Protein AF-A0A074ZRW4-F1 (afdb_monomer_lite)

Radius of gyration: 16.08 Å; chains: 1; bounding box: 37×29×44 Å

pLDDT: mean 82.17, std 10.03, range [55.19, 93.19]

Sequence (97 aa):
MTNSGFWELWSEGLETYISTAQMQRPFHSILIPNEHTVATQMFMEILGKQSKAPLLVGESGTGKTVLVRNYLSRLRSDSSISKVYSFSSSTTAAMFQ

InterPro domains:
  IPR026983 Dynein heavy chain [PTHR22878] (5-97)
  IPR027417 P-loop containing nucleoside triphosphate hydrolase [G3DSA:3.40.50.300] (16-97)
  IPR027417 P-loop containing nucleoside triphosphate hydrolase [SSF52540] (25-78)

Foldseek 3Di:
DDPPPDDDQLVVVQDPQDDPVCVPDDPLLDDHDDSVLSVVLVVCVVCVVVVHDDDDDDDPPPCPVNSVVVSVVPDDPVPDDDDDDDDDPPDDPVVVD

Secondary structure (DSSP, 8-state):
--TT-SPPPGGGG------TTTTTS-GGG-----HHHHHHHHHHHHHHHTT--------TTSSHHHHHHHHHHHS-TTT---------TT--GGGG-

Organism: Opisthorchis viverrini (NCBI:txid6198)

Structure (mmCIF, N/CA/C/O backbone):
data_AF-A0A074ZRW4-F1
#
_entry.id   AF-A0A074ZRW4-F1
#
loop_
_atom_site.group_PDB
_atom_site.id
_atom_site.type_symbol
_atom_site.label_atom_id
_atom_site.label_alt_id
_atom_site.label_comp_id
_atom_site.label_asym_id
_atom_site.label_entity_id
_atom_site.label_seq_id
_atom_site.pdbx_PDB_ins_code
_atom_site.Cartn_x
_atom_site.Cartn_y
_atom_site.Cartn_z
_atom_site.occupancy
_atom_site.B_iso_or_equiv
_atom_site.auth_seq_id
_atom_site.auth_comp_id
_atom_site.auth_asym_id
_atom_site.auth_atom_id
_atom_site.pdbx_PDB_model_num
ATOM 1 N N . MET A 1 1 ? -12.535 2.366 11.952 1.00 58.12 1 MET A N 1
ATOM 2 C CA . MET A 1 1 ? -13.048 3.742 11.886 1.00 58.12 1 MET A CA 1
ATOM 3 C C . MET A 1 1 ? -14.513 3.728 12.231 1.00 58.12 1 MET A C 1
ATOM 5 O O . MET A 1 1 ? -15.301 3.067 11.557 1.00 58.12 1 MET A O 1
ATOM 9 N N . THR A 1 2 ? -14.843 4.348 13.349 1.00 60.50 2 THR A N 1
ATOM 10 C CA . THR A 1 2 ? -16.210 4.495 13.832 1.00 60.50 2 THR A CA 1
ATOM 11 C C . THR A 1 2 ? -16.958 5.479 12.927 1.00 60.50 2 THR A C 1
ATOM 13 O O . THR A 1 2 ? -16.404 6.482 12.487 1.00 60.50 2 THR A O 1
ATOM 16 N N . ASN A 1 3 ? -18.237 5.229 12.632 1.00 71.75 3 ASN A N 1
ATOM 17 C CA . ASN A 1 3 ? -19.079 6.153 11.849 1.00 71.75 3 ASN A CA 1
ATOM 18 C C . ASN A 1 3 ? -19.526 7.381 12.673 1.00 71.75 3 ASN A C 1
ATOM 20 O O . ASN A 1 3 ? -20.618 7.906 12.477 1.00 71.75 3 ASN A O 1
ATOM 24 N N . SER A 1 4 ? -18.713 7.809 13.640 1.00 83.44 4 SER A N 1
ATOM 25 C CA . SER A 1 4 ? -19.051 8.849 14.612 1.00 83.44 4 SER A CA 1
ATOM 26 C C . SER A 1 4 ? -18.789 10.270 14.094 1.00 83.44 4 SER A C 1
ATOM 28 O O . SER A 1 4 ? -19.297 11.229 14.666 1.00 83.44 4 SER A O 1
ATOM 30 N N . GLY A 1 5 ? -18.030 10.411 12.997 1.00 83.81 5 GLY A N 1
ATOM 31 C CA . GLY A 1 5 ? -17.680 11.705 12.399 1.00 83.81 5 GLY A CA 1
ATOM 32 C C . GLY A 1 5 ? -16.608 12.487 13.167 1.00 83.81 5 GLY A C 1
ATOM 33 O O . GLY A 1 5 ? -16.289 13.610 12.781 1.00 83.81 5 GLY A O 1
ATOM 34 N N . PHE A 1 6 ? -16.046 11.909 14.231 1.00 88.12 6 PHE A N 1
ATOM 35 C CA . PHE A 1 6 ? -14.947 12.499 14.989 1.00 88.12 6 PHE A CA 1
ATOM 36 C C . PHE A 1 6 ? -13.588 12.108 14.406 1.00 88.12 6 PHE A C 1
ATOM 38 O O . PHE A 1 6 ? -13.442 11.084 13.739 1.00 88.12 6 PHE A O 1
ATOM 45 N N . TRP A 1 7 ? -12.584 12.945 14.668 1.00 85.88 7 TRP A N 1
ATOM 46 C CA . TRP A 1 7 ? -11.196 12.632 14.349 1.00 85.88 7 TRP A CA 1
ATOM 47 C C . TRP A 1 7 ? -10.702 11.495 15.245 1.00 85.88 7 TRP A C 1
ATOM 49 O O . TRP A 1 7 ? -10.802 11.587 16.465 1.00 85.88 7 TRP A O 1
ATOM 59 N N . GLU A 1 8 ? -10.150 10.455 14.627 1.00 86.69 8 GLU A N 1
ATOM 60 C CA . GLU A 1 8 ? -9.486 9.335 15.302 1.00 86.69 8 GLU A CA 1
ATOM 61 C C . GLU A 1 8 ? -7.966 9.494 15.168 1.00 86.69 8 GLU A C 1
ATOM 63 O O . GLU A 1 8 ? -7.467 9.970 14.141 1.00 86.69 8 GLU A O 1
ATOM 68 N N . LEU A 1 9 ? -7.219 9.110 16.204 1.00 87.50 9 LEU A N 1
ATOM 69 C CA . LEU A 1 9 ? -5.758 9.174 16.178 1.00 87.50 9 LEU A CA 1
ATOM 70 C C . LEU A 1 9 ? -5.193 7.976 15.406 1.00 87.50 9 LEU A C 1
ATOM 72 O O . LEU A 1 9 ? -5.623 6.842 15.594 1.00 87.50 9 LEU A O 1
ATOM 76 N N . TRP A 1 10 ? -4.160 8.187 14.584 1.00 87.62 10 TRP A N 1
ATOM 77 C CA . TRP A 1 10 ? -3.500 7.086 13.861 1.00 87.62 10 TRP A CA 1
ATOM 78 C C . TRP A 1 10 ? -2.894 6.037 14.793 1.00 87.62 10 TRP A C 1
ATOM 80 O O . TRP A 1 10 ? -2.816 4.864 14.431 1.00 87.62 10 TRP A O 1
ATOM 90 N N . SER A 1 11 ? -2.490 6.459 15.991 1.00 85.00 11 SER A N 1
ATOM 91 C CA . SER A 1 11 ? -1.989 5.581 17.042 1.00 85.00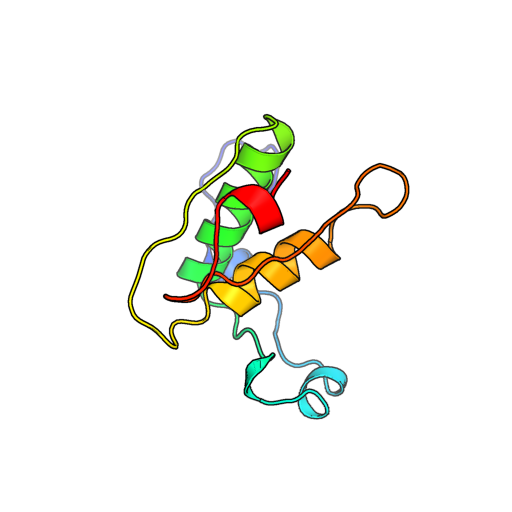 11 SER A CA 1
ATOM 92 C C . SER A 1 11 ? -3.028 4.560 17.514 1.00 85.00 11 SER A C 1
ATOM 94 O O . SER A 1 11 ? -2.645 3.462 17.903 1.00 85.00 11 SER A O 1
ATOM 96 N N . GLU A 1 12 ? -4.328 4.854 17.405 1.00 83.12 12 GLU A N 1
ATOM 97 C CA . GLU A 1 12 ? -5.408 3.901 17.715 1.00 83.12 12 GLU A CA 1
ATOM 98 C C . GLU A 1 12 ? -5.517 2.787 16.664 1.00 83.12 12 GLU A C 1
ATOM 100 O O . GLU A 1 12 ? -6.025 1.705 16.951 1.00 83.12 12 GLU A O 1
ATOM 105 N N . GLY A 1 13 ? -5.008 3.025 15.450 1.00 74.94 13 GLY A N 1
ATOM 106 C CA . GLY A 1 13 ? -4.903 2.023 14.388 1.00 74.94 13 GLY A CA 1
ATOM 107 C C . GLY A 1 13 ? -3.662 1.131 14.490 1.00 74.94 13 GLY A C 1
ATOM 108 O O . GLY A 1 13 ? -3.491 0.233 13.663 1.00 74.94 13 GLY A O 1
ATOM 109 N N . LEU A 1 14 ? -2.782 1.365 15.470 1.00 78.44 14 LEU A N 1
ATOM 110 C CA . LEU A 1 14 ? -1.634 0.501 15.729 1.00 78.44 14 LEU A CA 1
ATOM 111 C C . LEU A 1 14 ? -2.117 -0.766 16.436 1.00 78.44 14 LEU A C 1
ATOM 113 O O . LEU A 1 14 ? -2.270 -0.801 17.656 1.00 78.44 14 LEU A O 1
ATOM 117 N N . GLU A 1 15 ? -2.335 -1.837 15.675 1.00 66.75 15 GLU A N 1
ATOM 118 C CA . GLU A 1 15 ? -2.467 -3.165 16.274 1.00 66.75 15 GLU A CA 1
ATOM 119 C C . GLU A 1 15 ? -1.221 -3.461 17.119 1.00 66.75 15 GLU A C 1
ATOM 121 O O . GLU A 1 15 ? -0.091 -3.161 16.715 1.00 66.75 15 GLU A O 1
ATOM 126 N N . THR A 1 16 ? -1.404 -4.056 18.301 1.00 59.16 16 THR A N 1
ATOM 127 C CA . THR A 1 16 ? -0.285 -4.464 19.154 1.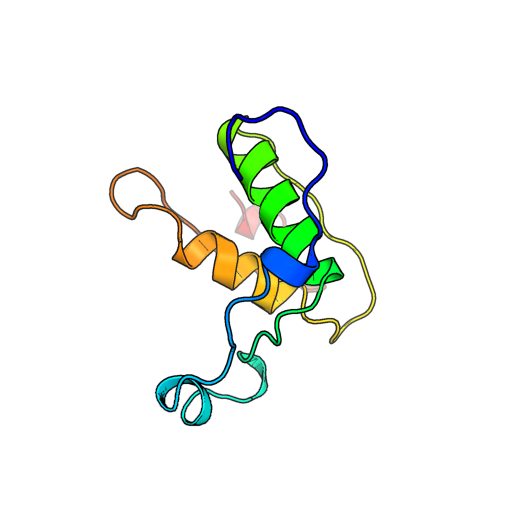00 59.16 16 THR A CA 1
ATOM 128 C C . THR A 1 16 ? 0.543 -5.504 18.396 1.00 59.16 16 THR A C 1
ATOM 130 O O . THR A 1 16 ? 0.191 -6.675 18.309 1.00 59.16 16 THR A O 1
ATOM 133 N N . TYR A 1 17 ? 1.645 -5.050 17.804 1.00 57.47 17 TYR A N 1
ATOM 134 C CA . TYR A 1 17 ? 2.391 -5.731 16.741 1.00 57.47 17 TYR A CA 1
ATOM 135 C C . TYR A 1 17 ? 3.084 -7.048 17.146 1.00 57.47 17 TYR A C 1
ATOM 137 O O . TYR A 1 17 ? 3.731 -7.715 16.337 1.00 57.47 17 TYR A O 1
ATOM 145 N N . ILE A 1 18 ? 2.970 -7.466 18.402 1.00 55.19 18 ILE A N 1
ATOM 146 C CA . ILE A 1 18 ? 3.731 -8.589 18.939 1.00 55.19 18 ILE A CA 1
ATOM 147 C C . ILE A 1 18 ? 2.924 -9.878 18.766 1.00 55.19 18 ILE A C 1
ATOM 149 O O . ILE A 1 18 ? 2.309 -10.386 19.698 1.00 55.19 18 ILE A O 1
ATOM 153 N N . SER A 1 19 ? 2.949 -10.435 17.556 1.00 56.62 19 SER A N 1
ATOM 154 C CA . SER A 1 19 ? 2.605 -11.843 17.351 1.00 56.62 19 SER A CA 1
ATOM 155 C C . SER A 1 19 ? 3.893 -12.652 17.235 1.00 56.62 19 SER A C 1
ATOM 157 O O . SER A 1 19 ? 4.723 -12.399 16.360 1.00 56.62 19 SER A O 1
ATOM 159 N N . THR A 1 20 ? 4.056 -13.656 18.096 1.00 55.84 20 THR A N 1
ATOM 160 C CA . THR A 1 20 ? 5.183 -14.609 18.091 1.00 55.84 20 THR A CA 1
ATOM 161 C C . THR A 1 20 ? 5.390 -15.289 16.730 1.00 55.84 20 THR A C 1
ATOM 163 O O . THR A 1 20 ? 6.509 -15.677 16.400 1.00 55.84 20 THR A O 1
ATOM 166 N N . ALA A 1 21 ? 4.354 -15.348 15.887 1.00 60.09 21 ALA A N 1
ATOM 167 C CA . ALA A 1 21 ? 4.425 -15.844 14.513 1.00 60.09 21 ALA A CA 1
ATOM 168 C C . ALA A 1 21 ? 5.216 -14.931 13.549 1.00 60.09 21 ALA A C 1
ATOM 170 O O . ALA A 1 21 ? 5.690 -15.399 12.514 1.00 60.09 21 ALA A O 1
ATOM 171 N N . GLN A 1 22 ? 5.379 -13.636 13.848 1.00 60.41 22 GLN A N 1
ATOM 172 C CA . GLN A 1 22 ? 6.143 -12.718 12.990 1.00 60.41 22 GLN A CA 1
ATOM 173 C C . GLN A 1 22 ? 7.659 -12.812 13.200 1.00 60.41 22 GLN A C 1
ATOM 175 O O . GLN A 1 22 ? 8.404 -12.560 12.258 1.00 60.41 22 GLN A O 1
ATOM 180 N N . MET A 1 23 ? 8.117 -13.261 14.374 1.00 63.41 23 MET A N 1
ATOM 181 C CA . MET A 1 23 ? 9.545 -13.482 14.664 1.00 63.41 23 MET A CA 1
ATOM 182 C C . MET A 1 23 ? 10.179 -14.566 13.779 1.00 63.41 23 MET A C 1
ATOM 184 O O . MET A 1 23 ? 11.390 -14.577 13.592 1.00 63.41 23 MET A O 1
ATOM 188 N N . GLN A 1 24 ? 9.368 -15.461 13.206 1.00 74.25 24 GLN A N 1
ATOM 189 C CA . GLN A 1 24 ? 9.832 -16.501 12.282 1.00 74.25 24 GLN A CA 1
ATOM 190 C C . GLN A 1 24 ? 9.925 -16.019 10.825 1.00 74.25 24 GLN A C 1
ATOM 192 O O . GLN A 1 24 ? 10.423 -16.748 9.967 1.00 74.25 24 GLN A O 1
ATOM 197 N N . ARG A 1 25 ? 9.434 -14.811 10.507 1.00 74.19 25 ARG A N 1
ATOM 198 C CA . ARG A 1 25 ? 9.479 -14.286 9.138 1.00 74.19 25 ARG A CA 1
ATOM 199 C C . ARG A 1 25 ? 10.858 -13.707 8.812 1.00 74.19 25 ARG A C 1
ATOM 201 O O . ARG A 1 25 ? 11.522 -13.163 9.693 1.00 74.19 25 ARG A O 1
ATOM 208 N N . PRO A 1 26 ? 11.274 -13.732 7.534 1.00 79.81 26 PRO A N 1
ATOM 209 C CA . PRO A 1 26 ? 12.480 -13.038 7.105 1.00 79.81 26 PRO A CA 1
ATOM 210 C C . PRO A 1 26 ? 12.413 -11.550 7.462 1.00 79.81 26 PRO A C 1
ATOM 212 O O . PRO A 1 26 ? 11.419 -10.891 7.151 1.00 79.81 26 PRO A O 1
ATOM 215 N N . PHE A 1 27 ? 13.483 -11.008 8.046 1.00 75.81 27 PHE A N 1
ATOM 216 C CA . PHE A 1 27 ? 13.541 -9.625 8.542 1.00 75.81 27 PHE A CA 1
ATOM 217 C C . PHE A 1 27 ? 13.054 -8.579 7.524 1.00 75.81 27 PHE A C 1
ATOM 219 O O . PHE A 1 27 ? 12.266 -7.700 7.844 1.00 75.81 27 PHE A O 1
ATOM 226 N N . HIS A 1 28 ? 13.437 -8.727 6.256 1.00 74.81 28 HIS A N 1
ATOM 227 C CA . HIS A 1 28 ? 13.061 -7.814 5.171 1.00 74.81 28 HIS A CA 1
ATOM 228 C C . HIS A 1 28 ? 11.560 -7.821 4.805 1.00 74.81 28 HIS A C 1
ATOM 230 O O . HIS A 1 28 ? 11.132 -7.050 3.947 1.00 74.81 28 HIS A O 1
ATOM 236 N N . SER A 1 29 ? 10.765 -8.714 5.401 1.0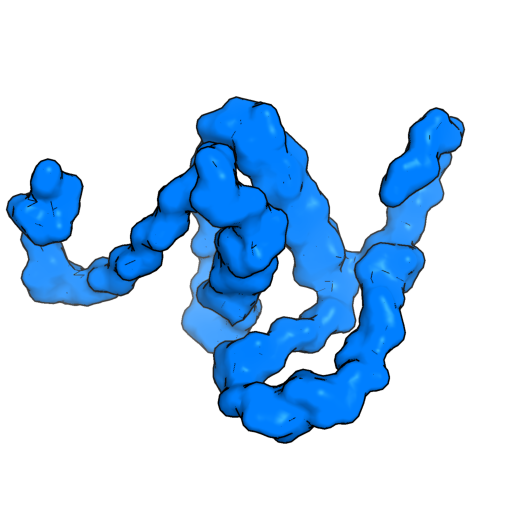0 73.50 29 SER A N 1
ATOM 237 C CA . SER A 1 29 ? 9.310 -8.819 5.212 1.00 73.50 29 SER A CA 1
ATOM 238 C C . SER A 1 29 ? 8.503 -8.310 6.413 1.00 73.50 29 SER A C 1
ATOM 240 O O . SER A 1 29 ? 7.272 -8.292 6.363 1.00 73.50 29 SER A O 1
ATOM 242 N N . ILE A 1 30 ? 9.190 -7.902 7.482 1.00 77.19 30 ILE A N 1
ATOM 243 C CA . ILE A 1 30 ? 8.608 -7.399 8.725 1.00 77.19 30 ILE A CA 1
ATOM 244 C C . ILE A 1 30 ? 8.178 -5.944 8.496 1.00 77.19 30 ILE A C 1
ATOM 246 O O . ILE A 1 30 ? 8.997 -5.084 8.176 1.00 77.19 30 ILE A O 1
ATOM 250 N N . LEU A 1 31 ? 6.876 -5.673 8.626 1.00 76.62 31 LEU A N 1
ATOM 251 C CA . LEU A 1 31 ? 6.314 -4.323 8.581 1.00 76.62 31 LEU A CA 1
ATOM 252 C C . LEU A 1 31 ? 6.037 -3.868 10.005 1.00 76.62 31 LEU A C 1
ATOM 254 O O . LEU A 1 31 ? 5.055 -4.312 10.588 1.00 76.62 31 LEU A O 1
ATOM 258 N N . ILE A 1 32 ? 6.863 -2.972 10.536 1.00 78.69 32 ILE A N 1
ATOM 259 C CA . ILE A 1 32 ? 6.609 -2.382 11.849 1.00 78.69 32 ILE A CA 1
ATOM 260 C C . ILE A 1 32 ? 5.521 -1.309 11.690 1.00 78.69 32 ILE A C 1
ATOM 262 O O . ILE A 1 32 ? 5.753 -0.335 10.966 1.00 78.69 32 ILE A O 1
ATOM 266 N N . PRO A 1 33 ? 4.351 -1.462 12.332 1.00 78.94 33 PRO A N 1
ATOM 267 C CA . PRO A 1 33 ? 3.298 -0.473 12.270 1.00 78.94 33 PRO A CA 1
ATOM 268 C C . PRO A 1 33 ? 3.727 0.772 13.048 1.00 78.94 33 PRO A C 1
ATOM 270 O O . PRO A 1 33 ? 4.148 0.717 14.201 1.00 78.94 33 PRO A O 1
ATOM 273 N N . ASN A 1 34 ? 3.618 1.906 12.376 1.00 86.00 34 ASN A N 1
ATOM 274 C CA . ASN A 1 34 ? 3.718 3.255 12.911 1.00 86.00 34 ASN A CA 1
ATOM 275 C C . ASN A 1 34 ? 2.604 4.128 12.304 1.00 86.00 34 ASN A C 1
ATOM 277 O O . ASN A 1 34 ? 1.937 3.725 11.346 1.00 86.00 34 ASN A O 1
ATOM 281 N N . GLU A 1 35 ? 2.409 5.332 12.835 1.00 88.50 35 GLU A N 1
ATOM 282 C CA . GLU A 1 35 ? 1.336 6.235 12.393 1.00 88.50 35 GLU A CA 1
ATOM 283 C C . GLU A 1 35 ? 1.367 6.502 10.878 1.00 88.50 35 GLU A C 1
ATOM 285 O O . GLU A 1 35 ? 0.330 6.476 10.215 1.00 88.50 35 GLU A O 1
ATOM 290 N N . HIS A 1 36 ? 2.562 6.657 10.295 1.00 86.75 36 HIS A N 1
ATOM 291 C CA . HIS A 1 36 ? 2.722 6.847 8.852 1.00 86.75 36 HIS A CA 1
ATOM 292 C C . HIS A 1 36 ? 2.263 5.629 8.042 1.00 86.75 36 HIS A C 1
ATOM 294 O O . HIS A 1 36 ? 1.602 5.784 7.012 1.00 86.75 36 HIS A O 1
ATOM 300 N N . THR A 1 37 ? 2.598 4.413 8.480 1.00 88.31 37 THR A N 1
ATOM 301 C CA . THR A 1 37 ? 2.163 3.181 7.806 1.00 88.31 37 THR A CA 1
ATOM 302 C C . THR A 1 37 ? 0.653 2.996 7.902 1.00 88.31 37 THR A C 1
ATOM 304 O O . THR A 1 37 ? 0.048 2.671 6.883 1.00 88.31 37 THR A O 1
ATOM 307 N N . VAL A 1 38 ? 0.042 3.303 9.054 1.00 88.88 38 VAL A N 1
ATOM 308 C CA . VAL A 1 38 ? -1.416 3.248 9.249 1.00 88.88 38 VAL A CA 1
ATOM 309 C C . VAL A 1 38 ? -2.110 4.215 8.289 1.00 88.88 38 VAL A C 1
ATOM 311 O O . VAL A 1 38 ? -2.992 3.807 7.531 1.00 88.88 38 VAL A O 1
ATOM 314 N N . ALA A 1 39 ? -1.658 5.471 8.241 1.00 90.62 39 ALA A N 1
ATOM 315 C CA . ALA A 1 39 ? -2.206 6.473 7.330 1.00 90.62 39 ALA A CA 1
ATOM 316 C C . ALA A 1 39 ? -2.047 6.059 5.854 1.00 90.62 39 ALA A C 1
ATOM 318 O O . ALA A 1 39 ? -2.987 6.159 5.065 1.00 90.62 39 ALA A O 1
ATOM 319 N N . THR A 1 40 ? -0.877 5.532 5.477 1.00 92.19 40 THR A N 1
ATOM 320 C CA . THR A 1 40 ? -0.600 5.090 4.099 1.00 92.19 40 THR A CA 1
ATOM 321 C C . THR A 1 40 ? -1.445 3.875 3.708 1.00 92.19 40 THR A C 1
ATOM 323 O O . THR A 1 40 ? -1.960 3.815 2.592 1.00 92.19 40 THR A O 1
ATOM 326 N N . GLN A 1 41 ? -1.616 2.903 4.609 1.00 90.44 41 GLN A N 1
ATOM 327 C CA . GLN A 1 41 ? -2.471 1.736 4.378 1.00 90.44 41 GLN A CA 1
ATOM 328 C C . GLN A 1 41 ? -3.929 2.150 4.206 1.00 90.44 41 GLN A C 1
ATOM 330 O O . GLN A 1 41 ? -4.560 1.727 3.239 1.00 90.44 41 GLN A O 1
ATOM 335 N N . MET A 1 42 ? -4.429 3.028 5.076 1.00 90.00 42 MET A N 1
ATOM 336 C CA . MET A 1 42 ? -5.782 3.564 4.960 1.00 90.00 42 MET A CA 1
ATOM 337 C C . MET A 1 42 ? -5.975 4.282 3.616 1.00 90.00 42 MET A C 1
ATOM 339 O O . MET A 1 42 ? -6.950 4.030 2.907 1.00 90.00 42 MET A O 1
ATOM 343 N N . PHE A 1 43 ? -5.007 5.103 3.203 1.00 92.56 43 PHE A N 1
ATOM 344 C CA . PHE A 1 43 ? -5.052 5.787 1.912 1.00 92.56 43 PHE A CA 1
ATOM 345 C C . PHE A 1 43 ? -5.118 4.810 0.725 1.00 92.56 43 PHE A C 1
ATOM 347 O O . PHE A 1 43 ? -5.951 4.981 -0.170 1.00 92.56 43 PHE A O 1
ATOM 354 N N . MET A 1 44 ? -4.298 3.752 0.729 1.00 92.69 44 MET A N 1
ATOM 355 C CA . MET A 1 44 ? -4.355 2.697 -0.293 1.00 92.69 44 MET A CA 1
ATOM 356 C C . MET A 1 44 ? -5.715 1.987 -0.314 1.00 92.69 44 MET A C 1
ATOM 358 O O . MET A 1 44 ? -6.245 1.708 -1.388 1.00 92.69 44 MET A O 1
ATOM 362 N N . GLU A 1 45 ? -6.308 1.721 0.850 1.00 90.25 45 GLU A N 1
ATOM 363 C CA . GLU A 1 45 ? -7.626 1.087 0.956 1.00 90.25 45 GLU A CA 1
ATOM 364 C C . GLU A 1 45 ? -8.747 1.969 0.393 1.00 90.25 45 GLU A C 1
ATOM 366 O O . GLU A 1 45 ? -9.605 1.469 -0.341 1.00 90.25 45 GLU A O 1
ATOM 371 N N . ILE A 1 46 ? -8.731 3.277 0.671 1.00 91.81 46 ILE A N 1
ATOM 372 C CA . ILE A 1 46 ? -9.697 4.227 0.097 1.00 91.81 46 ILE A CA 1
ATOM 373 C C . ILE A 1 46 ? -9.572 4.275 -1.428 1.00 91.81 46 ILE A C 1
ATOM 375 O O . ILE A 1 46 ? -10.579 4.170 -2.131 1.00 91.81 46 ILE A O 1
ATOM 379 N N . LEU A 1 47 ? -8.354 4.417 -1.954 1.00 93.19 47 LEU A N 1
ATOM 380 C CA . LEU A 1 47 ? -8.136 4.499 -3.400 1.00 93.19 47 LEU A CA 1
ATOM 381 C C . LEU A 1 47 ? -8.473 3.193 -4.118 1.00 93.19 47 LEU A C 1
ATOM 383 O O . LEU A 1 47 ? -9.089 3.228 -5.184 1.00 93.19 47 LEU A O 1
ATOM 387 N N . GLY A 1 48 ? -8.143 2.053 -3.513 1.00 89.25 48 GLY A N 1
ATOM 388 C CA . GLY A 1 48 ? -8.485 0.739 -4.046 1.00 89.25 48 GLY A CA 1
ATOM 389 C C . GLY A 1 48 ? -9.992 0.531 -4.179 1.00 89.25 48 GLY A C 1
ATOM 390 O O . GLY A 1 48 ? -10.451 0.058 -5.216 1.00 89.25 48 GLY A O 1
ATOM 391 N N . LYS A 1 49 ? -10.787 0.979 -3.194 1.00 88.94 49 LYS A N 1
ATOM 392 C CA . LYS A 1 49 ? -12.262 0.974 -3.287 1.00 88.94 49 LYS A CA 1
ATOM 393 C C . LYS A 1 49 ? -12.783 1.825 -4.449 1.00 88.94 49 LYS A C 1
ATOM 395 O O . LYS A 1 49 ? -13.833 1.523 -5.004 1.00 88.94 49 LYS A O 1
ATOM 400 N N . GLN A 1 50 ? -12.049 2.868 -4.831 1.00 91.62 50 GLN A N 1
ATOM 401 C CA . GLN A 1 50 ? -12.362 3.722 -5.981 1.00 91.62 50 GLN A CA 1
ATOM 402 C C . GLN A 1 50 ? -11.752 3.217 -7.298 1.00 91.62 50 GLN A C 1
ATOM 404 O O . GLN A 1 50 ? -11.830 3.924 -8.300 1.00 91.62 50 GLN A O 1
ATOM 409 N N . SER A 1 51 ? -11.127 2.033 -7.317 1.00 88.00 51 SER A N 1
ATOM 410 C CA . SER A 1 51 ? -10.395 1.503 -8.480 1.00 88.00 51 SER A CA 1
ATOM 411 C C . SER A 1 51 ? -9.319 2.461 -9.017 1.00 88.00 51 SER A C 1
ATOM 413 O O . SER A 1 51 ? -9.049 2.504 -10.216 1.00 88.00 51 SER A O 1
ATOM 415 N N . LYS A 1 52 ? -8.696 3.249 -8.130 1.00 90.81 52 LYS A N 1
ATOM 416 C CA . LYS A 1 52 ? -7.587 4.150 -8.468 1.00 90.81 52 LYS A CA 1
ATOM 417 C C . LYS A 1 52 ? -6.253 3.507 -8.112 1.00 90.81 52 LYS A C 1
ATOM 419 O O . LYS A 1 52 ? -6.125 2.879 -7.064 1.00 90.81 52 LYS A O 1
ATOM 424 N N . ALA A 1 53 ? -5.251 3.713 -8.963 1.00 88.38 53 ALA A N 1
ATOM 425 C CA . ALA A 1 53 ? -3.902 3.192 -8.770 1.00 88.38 53 ALA A CA 1
ATOM 426 C C . ALA A 1 53 ? -2.992 4.249 -8.105 1.00 88.38 53 ALA A C 1
ATOM 428 O O . ALA A 1 53 ? -2.612 5.215 -8.771 1.00 88.38 53 ALA A O 1
ATOM 429 N N . PRO A 1 54 ? -2.641 4.115 -6.810 1.00 90.06 54 PRO A N 1
ATOM 430 C CA . PRO A 1 54 ? -1.664 4.996 -6.171 1.00 90.06 54 PRO A CA 1
ATOM 431 C C . PRO A 1 54 ? -0.231 4.710 -6.638 1.00 90.06 54 PRO A C 1
ATOM 433 O O . PRO A 1 54 ? 0.136 3.561 -6.881 1.00 90.06 54 PRO A O 1
ATOM 436 N N . LEU A 1 55 ? 0.607 5.752 -6.659 1.00 91.31 55 LEU A N 1
ATOM 437 C CA . LEU A 1 55 ? 2.059 5.644 -6.815 1.00 91.31 55 LEU A CA 1
ATOM 438 C C . LEU A 1 55 ? 2.746 6.029 -5.500 1.00 91.31 55 LEU A C 1
ATOM 440 O O . LEU A 1 55 ? 2.545 7.130 -4.992 1.00 91.31 55 LEU A O 1
ATOM 444 N N . LEU A 1 56 ? 3.574 5.132 -4.962 1.00 91.19 56 LEU A N 1
ATOM 445 C CA . LEU A 1 56 ? 4.379 5.382 -3.764 1.00 91.19 56 LEU A CA 1
ATOM 446 C C . LEU A 1 56 ? 5.836 5.650 -4.157 1.00 91.19 56 LEU A C 1
ATOM 448 O O . LEU A 1 56 ? 6.480 4.798 -4.768 1.00 91.19 56 LEU A O 1
ATOM 452 N N . VAL A 1 57 ? 6.372 6.808 -3.765 1.00 91.69 57 VAL A N 1
ATOM 453 C CA . VAL A 1 57 ? 7.747 7.244 -4.071 1.00 91.69 57 VAL A CA 1
ATOM 454 C C . VAL A 1 57 ? 8.528 7.466 -2.773 1.00 91.69 57 VAL A C 1
ATOM 456 O O . VAL A 1 57 ? 7.963 7.863 -1.760 1.00 91.69 57 VAL A O 1
ATOM 459 N N . GLY A 1 58 ? 9.829 7.175 -2.784 1.00 89.62 58 GLY A N 1
ATOM 460 C CA . GLY A 1 58 ? 10.747 7.449 -1.674 1.00 89.62 58 GLY A CA 1
ATOM 461 C C . GLY A 1 58 ? 12.046 6.653 -1.795 1.00 89.62 58 GLY A C 1
ATOM 462 O O . GLY A 1 58 ? 12.156 5.783 -2.659 1.00 89.62 58 GLY A O 1
ATOM 463 N N . GLU A 1 59 ? 12.985 6.872 -0.881 1.00 91.69 59 GLU A N 1
ATOM 464 C CA . GLU A 1 59 ? 14.311 6.228 -0.882 1.00 91.69 59 GLU A CA 1
ATOM 465 C C . GLU A 1 59 ? 14.263 4.695 -0.800 1.00 91.69 59 GLU A C 1
ATOM 467 O O . GLU A 1 59 ? 13.341 4.109 -0.233 1.00 91.69 59 GLU A O 1
ATOM 472 N N . SER A 1 60 ? 15.249 3.999 -1.368 1.00 85.62 60 SER A N 1
ATOM 473 C CA . SER A 1 60 ? 15.307 2.535 -1.257 1.00 85.62 60 SER A CA 1
ATOM 474 C C . SER A 1 60 ? 15.401 2.089 0.210 1.00 85.62 60 SER A C 1
ATOM 476 O O . SER A 1 60 ? 15.969 2.783 1.044 1.00 85.62 60 SER A O 1
ATOM 478 N N . GLY A 1 61 ? 14.822 0.933 0.543 1.00 80.75 61 GLY A N 1
ATOM 479 C CA . GLY A 1 61 ? 14.853 0.392 1.908 1.00 80.75 61 GLY A CA 1
ATOM 480 C C . GLY A 1 61 ? 13.801 0.951 2.878 1.00 80.75 61 GLY A C 1
ATOM 481 O O . GLY A 1 61 ? 13.680 0.433 3.980 1.00 80.75 61 GLY A O 1
ATOM 482 N N . THR A 1 62 ? 12.960 1.915 2.483 1.00 83.62 62 THR A N 1
ATOM 483 C CA . THR A 1 62 ? 11.954 2.522 3.387 1.00 83.62 62 THR A CA 1
ATOM 484 C C . THR A 1 62 ? 10.633 1.742 3.519 1.00 83.62 62 THR A C 1
ATOM 486 O O . THR A 1 62 ? 9.572 2.318 3.737 1.00 83.62 62 THR A O 1
ATOM 489 N N . GLY A 1 63 ? 10.641 0.421 3.324 1.00 84.62 63 GLY A N 1
ATOM 490 C CA . GLY A 1 63 ? 9.459 -0.426 3.564 1.00 84.62 63 GLY A CA 1
ATOM 491 C C . GLY A 1 63 ? 8.303 -0.313 2.552 1.00 84.62 63 GLY A C 1
ATOM 492 O O . GLY A 1 63 ? 7.334 -1.062 2.671 1.00 84.62 63 GLY A O 1
ATOM 493 N N . LYS A 1 64 ? 8.406 0.531 1.510 1.00 89.94 64 LYS A N 1
ATOM 494 C CA . LYS A 1 64 ? 7.379 0.684 0.449 1.00 89.94 64 LYS A CA 1
ATOM 495 C C . LYS A 1 64 ? 6.904 -0.650 -0.135 1.00 89.94 64 LYS A C 1
ATOM 497 O O . LYS A 1 64 ? 5.707 -0.890 -0.255 1.00 89.94 64 LYS A O 1
ATOM 502 N N . THR A 1 65 ? 7.834 -1.545 -0.464 1.00 89.50 65 THR A N 1
ATOM 503 C CA . THR A 1 65 ? 7.499 -2.854 -1.043 1.00 89.50 65 THR A CA 1
ATOM 504 C C . THR A 1 65 ? 6.736 -3.738 -0.057 1.00 89.50 65 THR A C 1
ATOM 506 O O . THR A 1 65 ? 5.842 -4.479 -0.459 1.00 89.50 65 THR A O 1
ATOM 509 N N . VAL A 1 66 ? 7.064 -3.661 1.237 1.00 88.25 66 VAL A N 1
ATOM 510 C CA . VAL A 1 66 ? 6.373 -4.429 2.281 1.00 88.25 66 VAL A CA 1
ATOM 511 C C . VAL A 1 66 ? 4.951 -3.896 2.479 1.00 88.25 66 VAL A C 1
ATOM 513 O O . VAL A 1 66 ? 4.022 -4.697 2.550 1.00 88.25 66 VAL A O 1
ATOM 516 N N . LEU A 1 67 ? 4.757 -2.570 2.457 1.00 89.94 67 LEU A N 1
ATOM 517 C CA . LEU A 1 67 ? 3.432 -1.933 2.508 1.00 89.94 67 LEU A CA 1
ATOM 518 C C . LEU A 1 67 ? 2.519 -2.401 1.368 1.00 89.94 67 LEU A C 1
ATOM 520 O O . LEU A 1 67 ? 1.399 -2.844 1.622 1.00 89.94 67 LEU A O 1
ATOM 524 N N . VAL A 1 68 ? 3.009 -2.360 0.124 1.00 90.88 68 VAL A N 1
ATOM 525 C CA . VAL A 1 68 ? 2.228 -2.797 -1.047 1.00 90.88 68 VAL A CA 1
ATOM 526 C C . VAL A 1 68 ? 1.902 -4.286 -0.961 1.00 90.88 68 VAL A C 1
ATOM 528 O O . VAL A 1 68 ? 0.756 -4.676 -1.167 1.00 90.88 68 VAL A O 1
ATOM 531 N N . ARG A 1 69 ? 2.873 -5.136 -0.601 1.00 89.19 69 ARG A N 1
ATOM 532 C CA . ARG A 1 69 ? 2.631 -6.581 -0.441 1.00 89.19 69 ARG A CA 1
ATOM 533 C C . ARG A 1 69 ? 1.599 -6.880 0.642 1.00 89.19 69 ARG A C 1
ATOM 535 O O . ARG A 1 69 ? 0.743 -7.730 0.431 1.00 89.19 69 ARG A O 1
ATOM 542 N N . ASN A 1 70 ? 1.657 -6.169 1.766 1.00 87.44 70 ASN A N 1
ATOM 543 C CA . ASN A 1 70 ? 0.689 -6.309 2.850 1.00 87.44 70 ASN A CA 1
ATOM 544 C C . ASN A 1 70 ? -0.727 -5.871 2.428 1.00 87.44 70 ASN A C 1
ATOM 546 O O . ASN A 1 70 ? -1.709 -6.497 2.825 1.00 87.44 70 ASN A O 1
ATOM 550 N N . TYR A 1 71 ? -0.849 -4.817 1.617 1.00 88.94 71 TYR A N 1
ATOM 551 C CA . TYR A 1 71 ? -2.128 -4.427 1.023 1.00 88.94 71 TYR A CA 1
ATOM 552 C C . TYR A 1 71 ? -2.667 -5.518 0.085 1.00 88.94 71 TYR A C 1
ATOM 554 O O . TYR A 1 71 ? -3.787 -5.986 0.275 1.00 88.94 71 TYR A O 1
ATOM 562 N N . LEU A 1 72 ? -1.846 -5.994 -0.857 1.00 89.19 72 LEU A N 1
ATOM 563 C CA . LEU A 1 72 ? -2.237 -7.039 -1.810 1.00 89.19 72 LEU A CA 1
ATOM 564 C C . LEU A 1 72 ? -2.636 -8.350 -1.117 1.00 89.19 72 LEU A C 1
ATOM 566 O O . LEU A 1 72 ? -3.605 -8.975 -1.530 1.00 89.19 72 LEU A O 1
ATOM 570 N N . SER A 1 73 ? -1.954 -8.743 -0.034 1.00 86.19 73 SER A N 1
ATOM 571 C CA . SER A 1 73 ? -2.287 -9.967 0.715 1.00 86.19 73 SER A CA 1
ATOM 572 C C . SER A 1 73 ? -3.636 -9.917 1.435 1.00 86.19 73 SER A C 1
ATOM 574 O O . SER A 1 73 ? -4.144 -10.959 1.837 1.00 86.19 73 SER A O 1
ATOM 576 N N . ARG A 1 74 ? -4.192 -8.717 1.646 1.00 85.31 74 ARG A N 1
ATOM 577 C CA . ARG A 1 74 ? -5.502 -8.510 2.282 1.00 85.31 74 ARG A CA 1
ATOM 578 C C . ARG A 1 74 ? -6.643 -8.439 1.264 1.00 85.31 74 ARG A C 1
ATOM 580 O O . ARG A 1 74 ? -7.806 -8.449 1.663 1.00 85.31 74 ARG A O 1
ATOM 587 N N . LEU A 1 75 ? -6.334 -8.363 -0.033 1.00 85.69 75 LEU A N 1
ATOM 588 C CA . LEU A 1 75 ? -7.351 -8.413 -1.076 1.00 85.69 75 LEU A CA 1
ATOM 589 C C . LEU A 1 75 ? -7.953 -9.818 -1.156 1.00 85.69 75 LEU A C 1
ATOM 591 O O . LEU A 1 75 ? -7.260 -10.821 -0.981 1.00 85.69 75 LEU A O 1
ATOM 595 N N . ARG A 1 76 ?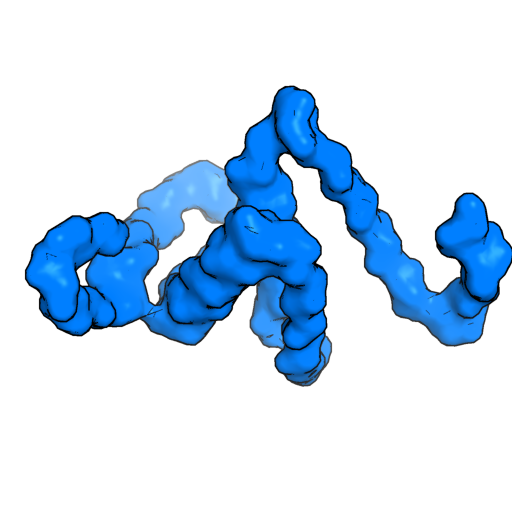 -9.260 -9.898 -1.417 1.00 79.75 76 ARG A N 1
ATOM 596 C CA . ARG A 1 76 ? -9.934 -11.192 -1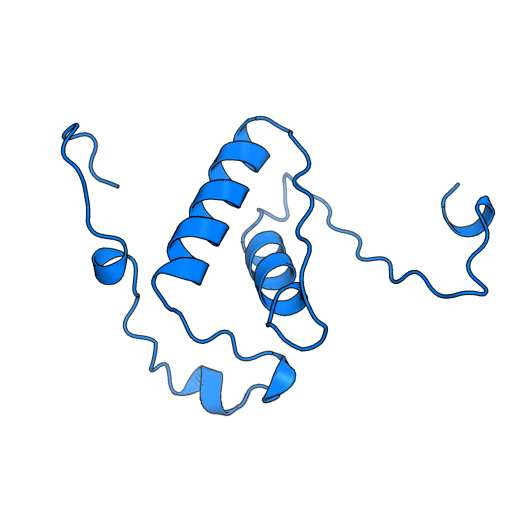.509 1.00 79.75 76 ARG A CA 1
ATOM 597 C C . ARG A 1 76 ? -9.516 -11.912 -2.791 1.00 79.75 76 ARG A C 1
ATOM 599 O O . ARG A 1 76 ? -9.556 -11.334 -3.878 1.00 79.75 76 ARG A O 1
ATOM 606 N N . SER A 1 77 ? -9.144 -13.181 -2.661 1.00 77.50 77 SER A N 1
ATOM 607 C CA . SER A 1 77 ? -8.679 -14.014 -3.776 1.00 77.50 77 SER A CA 1
ATOM 608 C C . SER A 1 77 ? -9.769 -14.344 -4.800 1.00 77.50 77 SER A C 1
ATOM 610 O O . SER A 1 77 ? -9.448 -14.697 -5.929 1.00 77.50 77 SER A O 1
ATOM 612 N N . ASP A 1 78 ? -11.046 -14.228 -4.426 1.00 78.50 78 ASP A N 1
ATOM 613 C CA . ASP A 1 78 ? -12.195 -14.473 -5.302 1.00 78.50 78 ASP A CA 1
ATOM 614 C C . ASP A 1 78 ? -12.506 -13.290 -6.228 1.00 78.50 78 ASP A C 1
ATOM 616 O O . ASP A 1 78 ? -13.006 -13.486 -7.333 1.00 78.50 78 ASP A O 1
ATOM 620 N N . SER A 1 79 ? -12.197 -12.066 -5.798 1.00 79.75 79 SER A N 1
ATOM 621 C CA . SER A 1 79 ? -12.523 -10.840 -6.530 1.00 79.75 79 SER A CA 1
ATOM 622 C C . SER A 1 79 ? -11.312 -10.129 -7.131 1.00 79.75 79 SER A C 1
ATOM 624 O O . SER A 1 79 ? -11.481 -9.108 -7.796 1.00 79.75 79 SER A O 1
ATOM 626 N N . SER A 1 80 ? -10.087 -10.585 -6.858 1.00 80.88 80 SER A N 1
ATOM 627 C CA . SER A 1 80 ? -8.878 -9.869 -7.270 1.00 80.88 80 SER A CA 1
ATOM 628 C C . SER A 1 80 ? -7.715 -10.792 -7.620 1.00 80.88 80 SER A C 1
ATOM 630 O O . SER A 1 80 ? -7.485 -11.815 -6.979 1.00 80.88 80 SER A O 1
ATOM 632 N N . ILE A 1 81 ? -6.954 -10.395 -8.642 1.00 84.31 81 ILE A N 1
ATOM 633 C CA . ILE A 1 81 ? -5.710 -11.047 -9.055 1.00 84.31 81 ILE A CA 1
ATOM 634 C C . ILE A 1 81 ? -4.594 -10.014 -8.937 1.00 84.31 81 ILE A C 1
ATOM 636 O O . ILE A 1 81 ? -4.650 -8.955 -9.561 1.00 84.31 81 ILE A O 1
ATOM 640 N N . SER A 1 82 ? -3.560 -10.327 -8.159 1.00 84.06 82 SER A N 1
ATOM 641 C CA . SER A 1 82 ? -2.371 -9.486 -8.027 1.00 84.06 82 SER A CA 1
ATOM 642 C C . SER A 1 82 ? -1.200 -10.081 -8.805 1.00 84.06 82 SER A C 1
ATOM 644 O O . SER A 1 82 ? -0.835 -11.236 -8.581 1.00 84.06 82 SER A O 1
ATOM 646 N N . LYS A 1 83 ? -0.559 -9.281 -9.661 1.00 84.31 83 LYS A N 1
ATOM 647 C CA . LYS A 1 83 ? 0.749 -9.596 -10.252 1.00 84.31 83 LYS A CA 1
ATOM 648 C C . LYS A 1 83 ? 1.753 -8.525 -9.849 1.00 84.31 83 LYS A C 1
ATOM 650 O O . LYS A 1 83 ? 1.442 -7.338 -9.882 1.00 84.31 83 LYS A O 1
ATOM 655 N N . VAL A 1 84 ? 2.948 -8.956 -9.458 1.00 86.12 84 VAL A N 1
ATOM 656 C CA . VAL A 1 84 ? 4.039 -8.068 -9.050 1.00 86.12 84 VAL A CA 1
ATOM 657 C C . VAL A 1 84 ? 5.127 -8.136 -10.106 1.00 86.12 84 VAL A C 1
ATOM 659 O O . VAL A 1 84 ? 5.627 -9.219 -10.400 1.00 86.12 84 VAL A O 1
ATOM 662 N N . TYR A 1 85 ? 5.505 -6.977 -10.635 1.00 87.06 85 TYR A N 1
ATOM 663 C CA . TYR A 1 85 ? 6.584 -6.849 -11.604 1.00 87.06 85 TYR A CA 1
ATOM 664 C C . TYR A 1 85 ? 7.688 -5.956 -11.048 1.00 87.06 85 TYR A C 1
ATOM 666 O O . TYR A 1 85 ? 7.416 -4.933 -10.417 1.00 87.06 85 TYR A O 1
ATOM 674 N N . SER A 1 86 ? 8.933 -6.344 -11.308 1.00 87.00 86 SER A N 1
ATOM 675 C CA . SER A 1 86 ? 10.118 -5.550 -10.994 1.00 87.00 86 SER A CA 1
ATOM 676 C C . SER A 1 86 ? 10.712 -5.028 -12.294 1.00 87.00 86 SER A C 1
ATOM 678 O O . SER A 1 86 ? 11.028 -5.818 -13.178 1.00 87.00 86 SER A O 1
ATOM 680 N N . PHE A 1 87 ? 10.881 -3.713 -12.397 1.00 87.81 87 PHE A N 1
ATOM 681 C CA . PHE A 1 87 ? 11.546 -3.086 -13.535 1.00 87.81 87 PHE A CA 1
ATOM 682 C C . PHE A 1 87 ? 13.045 -2.948 -13.258 1.00 87.81 87 PHE A C 1
ATOM 684 O O . PHE A 1 87 ? 13.459 -2.577 -12.159 1.00 87.81 87 PHE A O 1
ATOM 691 N N . SER A 1 88 ? 13.851 -3.229 -14.270 1.00 87.06 88 SER A N 1
ATOM 692 C CA . SER A 1 88 ? 15.298 -3.019 -14.304 1.00 87.06 88 SER A CA 1
ATOM 693 C C . SER A 1 88 ? 15.686 -2.257 -15.571 1.00 87.06 88 SER A C 1
ATOM 695 O O . SER A 1 88 ? 14.867 -2.078 -16.474 1.00 87.06 88 SER A O 1
ATOM 697 N N . SER A 1 89 ? 16.950 -1.849 -15.680 1.00 88.19 89 SER A N 1
ATOM 698 C CA . SER A 1 89 ? 17.474 -1.172 -16.875 1.00 88.19 89 SER A CA 1
ATOM 699 C C . SER A 1 89 ? 17.345 -1.996 -18.163 1.00 88.19 89 SER A C 1
ATOM 701 O O . SER A 1 89 ? 17.322 -1.425 -19.247 1.00 88.19 89 SER A O 1
ATOM 703 N N . SER A 1 90 ? 17.243 -3.324 -18.061 1.00 88.00 90 SER A N 1
ATOM 704 C CA . SER A 1 90 ? 17.099 -4.234 -19.206 1.00 88.00 90 SER A CA 1
ATOM 705 C C . SER A 1 90 ? 15.645 -4.602 -19.520 1.00 88.00 90 SER A C 1
ATOM 707 O O . SER A 1 90 ? 15.398 -5.416 -20.407 1.00 88.00 90 SER A O 1
ATOM 709 N N . THR A 1 91 ? 14.675 -4.055 -18.785 1.00 87.81 91 THR A N 1
ATOM 710 C CA . THR A 1 91 ? 13.256 -4.369 -18.981 1.00 87.81 91 THR A CA 1
ATOM 711 C C . THR A 1 91 ? 12.720 -3.657 -20.221 1.00 87.81 91 THR A C 1
ATOM 713 O O . THR A 1 91 ? 12.827 -2.437 -20.329 1.00 87.81 91 THR A O 1
ATOM 716 N N . THR A 1 92 ? 12.135 -4.402 -21.160 1.00 86.50 92 THR A N 1
ATOM 717 C CA . THR A 1 92 ? 11.574 -3.848 -22.403 1.00 86.50 92 THR A CA 1
ATOM 718 C C . THR A 1 92 ? 10.048 -3.799 -22.356 1.00 86.50 92 THR A C 1
ATOM 720 O O . THR A 1 92 ? 9.410 -4.567 -21.639 1.00 86.50 92 THR A O 1
ATOM 723 N N . ALA A 1 93 ? 9.441 -2.914 -23.155 1.00 83.50 93 ALA A N 1
ATOM 724 C CA . ALA A 1 93 ? 7.983 -2.770 -23.219 1.00 83.50 93 ALA A CA 1
ATOM 725 C C . ALA A 1 93 ? 7.262 -4.079 -23.603 1.00 83.50 93 ALA A C 1
ATOM 727 O O . ALA A 1 93 ? 6.175 -4.347 -23.105 1.00 83.50 93 ALA A O 1
ATOM 728 N N . ALA A 1 94 ? 7.895 -4.923 -24.426 1.00 85.75 94 ALA A N 1
ATOM 729 C CA . ALA A 1 94 ? 7.358 -6.225 -24.825 1.00 85.75 94 ALA A CA 1
ATOM 730 C C . ALA A 1 94 ? 7.191 -7.206 -23.649 1.00 85.75 94 ALA A C 1
ATOM 732 O O . ALA A 1 94 ? 6.389 -8.124 -23.738 1.00 85.75 94 ALA A O 1
ATOM 733 N N . MET A 1 95 ? 7.905 -7.009 -22.533 1.00 84.06 95 MET A N 1
ATOM 734 C CA . MET A 1 95 ? 7.745 -7.837 -21.328 1.00 84.06 95 MET A CA 1
ATOM 735 C C . MET A 1 95 ? 6.435 -7.549 -20.566 1.00 84.06 95 MET A C 1
ATOM 737 O O . MET A 1 95 ? 6.122 -8.267 -19.619 1.00 84.06 95 MET A O 1
ATOM 741 N N . PHE A 1 96 ? 5.692 -6.506 -20.958 1.00 69.38 96 PHE A N 1
ATOM 742 C CA . PHE A 1 96 ? 4.449 -6.047 -20.322 1.00 69.38 96 PHE A CA 1
ATOM 743 C C . PHE A 1 96 ? 3.217 -6.092 -21.241 1.00 69.38 96 PHE A C 1
ATOM 745 O O 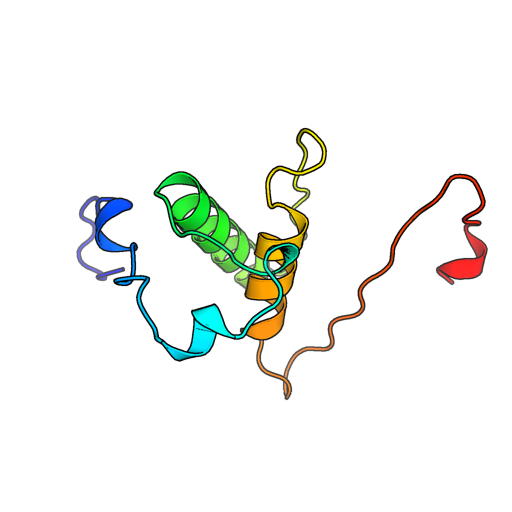. PHE A 1 96 ? 2.151 -5.637 -20.822 1.00 69.38 96 PHE A O 1
ATOM 752 N N . GLN A 1 97 ? 3.361 -6.604 -22.469 1.00 60.12 97 GLN A N 1
ATOM 753 C CA . GLN A 1 97 ? 2.252 -6.833 -23.407 1.00 60.12 97 GLN A CA 1
ATOM 754 C C . GLN A 1 97 ? 1.558 -8.165 -23.120 1.00 60.12 97 GLN A C 1
ATOM 756 O O . GLN A 1 97 ? 0.315 -8.196 -23.243 1.00 60.12 97 GLN A O 1
#